Protein AF-A0A2N2UZ56-F1 (afdb_monomer_lite)

Structure (mmCIF, N/CA/C/O backbone):
data_AF-A0A2N2UZ56-F1
#
_entry.id   AF-A0A2N2UZ56-F1
#
loop_
_atom_site.group_PDB
_atom_site.id
_atom_site.type_symbol
_atom_site.label_atom_id
_atom_site.label_alt_id
_atom_site.label_comp_id
_atom_site.label_asym_id
_atom_site.label_entity_id
_atom_site.label_seq_id
_atom_site.pdbx_PDB_ins_code
_atom_site.Cartn_x
_atom_site.Cartn_y
_atom_site.Cartn_z
_atom_site.occupancy
_atom_site.B_iso_or_equiv
_atom_site.auth_seq_id
_atom_site.auth_comp_id
_atom_site.auth_asym_id
_atom_site.auth_atom_id
_atom_site.pdbx_PDB_model_num
ATOM 1 N N . MET A 1 1 ? 12.313 -6.492 -10.631 1.00 86.06 1 MET A N 1
ATOM 2 C CA . MET A 1 1 ? 12.974 -5.156 -10.588 1.00 86.06 1 MET A CA 1
ATOM 3 C C . MET A 1 1 ? 12.007 -4.093 -10.047 1.00 86.06 1 MET A C 1
ATOM 5 O O . MET A 1 1 ? 10.809 -4.308 -10.146 1.00 86.06 1 MET A O 1
ATOM 9 N N . LEU A 1 2 ? 12.483 -2.959 -9.499 1.00 94.00 2 LEU A N 1
ATOM 10 C CA . LEU A 1 2 ? 11.640 -1.917 -8.858 1.00 94.00 2 LEU A CA 1
ATOM 11 C C . LEU A 1 2 ? 10.444 -1.469 -9.718 1.00 94.00 2 LEU A C 1
ATOM 13 O O . LEU A 1 2 ? 9.305 -1.543 -9.273 1.00 94.00 2 LEU A O 1
ATOM 17 N N . ARG A 1 3 ? 10.700 -1.053 -10.965 1.00 96.06 3 ARG A N 1
ATOM 18 C CA . ARG A 1 3 ? 9.651 -0.602 -11.895 1.00 96.06 3 ARG A CA 1
ATOM 19 C C . ARG A 1 3 ? 8.586 -1.676 -12.132 1.00 96.06 3 ARG A C 1
ATOM 21 O O . ARG A 1 3 ? 7.404 -1.367 -12.129 1.00 96.06 3 ARG A O 1
ATOM 28 N N . GLN A 1 4 ? 9.003 -2.934 -12.283 1.00 97.06 4 GLN A N 1
ATOM 29 C CA . GLN A 1 4 ? 8.082 -4.062 -12.460 1.00 97.06 4 GLN A CA 1
ATOM 30 C C . GLN A 1 4 ? 7.213 -4.282 -11.217 1.00 97.06 4 GLN A C 1
ATOM 32 O O . GLN A 1 4 ? 6.029 -4.540 -11.366 1.00 97.06 4 GLN A O 1
ATOM 37 N N . ALA A 1 5 ? 7.768 -4.139 -10.008 1.00 97.44 5 ALA A N 1
ATOM 38 C CA . ALA A 1 5 ? 6.999 -4.283 -8.769 1.00 97.44 5 ALA A CA 1
ATOM 39 C C . ALA A 1 5 ? 5.925 -3.191 -8.633 1.00 97.44 5 ALA A C 1
ATOM 41 O O . ALA A 1 5 ? 4.789 -3.491 -8.279 1.00 97.44 5 ALA A O 1
ATOM 42 N N . ILE A 1 6 ? 6.261 -1.943 -8.980 1.00 97.50 6 ILE A N 1
ATOM 43 C CA . ILE A 1 6 ? 5.294 -0.836 -9.013 1.00 97.50 6 ILE A CA 1
ATOM 44 C C . ILE A 1 6 ? 4.219 -1.092 -10.077 1.00 97.50 6 ILE A C 1
ATOM 46 O O . ILE A 1 6 ? 3.035 -0.977 -9.784 1.00 97.50 6 ILE A O 1
ATOM 50 N N . HIS A 1 7 ? 4.609 -1.494 -11.291 1.00 98.06 7 HIS A N 1
ATOM 51 C CA . HIS A 1 7 ? 3.651 -1.803 -12.358 1.00 98.06 7 HIS A CA 1
ATOM 52 C C . HIS A 1 7 ? 2.732 -2.978 -11.996 1.00 98.06 7 HIS A C 1
ATOM 54 O O . HIS A 1 7 ? 1.542 -2.919 -12.281 1.00 98.06 7 HIS A O 1
ATOM 60 N N . ALA A 1 8 ? 3.253 -4.016 -11.339 1.00 98.06 8 ALA A N 1
ATOM 61 C CA . ALA A 1 8 ? 2.453 -5.141 -10.864 1.00 98.06 8 ALA A CA 1
ATOM 62 C C . ALA A 1 8 ? 1.460 -4.712 -9.773 1.00 98.06 8 ALA A C 1
ATOM 64 O O . ALA A 1 8 ? 0.309 -5.132 -9.802 1.00 98.06 8 ALA A O 1
ATOM 65 N N . ALA A 1 9 ? 1.871 -3.836 -8.848 1.00 97.88 9 ALA A N 1
ATOM 66 C CA . ALA A 1 9 ? 0.968 -3.287 -7.840 1.00 97.88 9 ALA A CA 1
ATOM 67 C C . ALA A 1 9 ? -0.153 -2.446 -8.480 1.00 97.88 9 ALA A C 1
ATOM 69 O O . ALA A 1 9 ? -1.321 -2.626 -8.148 1.00 97.88 9 ALA A O 1
ATOM 70 N N . ILE A 1 10 ? 0.183 -1.600 -9.458 1.00 98.12 10 ILE A N 1
ATOM 71 C CA . ILE A 1 10 ? -0.794 -0.827 -10.240 1.00 98.12 10 ILE A CA 1
ATOM 72 C C . ILE A 1 10 ? -1.781 -1.756 -10.957 1.00 98.12 10 ILE A C 1
ATOM 74 O O . ILE A 1 10 ? -2.989 -1.564 -10.848 1.00 98.12 10 ILE A O 1
ATOM 78 N N . ALA A 1 11 ? -1.280 -2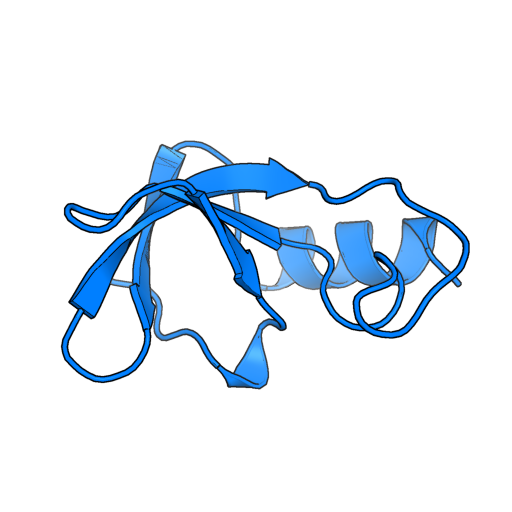.786 -11.645 1.00 98.06 11 ALA A N 1
ATOM 79 C CA . ALA A 1 11 ? -2.115 -3.770 -12.335 1.00 98.06 11 ALA A CA 1
ATOM 80 C C . ALA A 1 11 ? -3.022 -4.557 -11.371 1.00 98.06 11 ALA A C 1
ATOM 82 O O . ALA A 1 11 ? -4.112 -4.965 -11.754 1.00 98.06 11 ALA A O 1
ATOM 83 N N . GLY A 1 12 ? -2.595 -4.729 -10.117 1.00 97.19 12 GLY A N 1
ATOM 84 C CA . GLY A 1 12 ? -3.383 -5.332 -9.042 1.00 97.19 12 GLY A CA 1
ATOM 85 C C . GLY A 1 12 ? -4.378 -4.387 -8.358 1.00 97.19 12 GLY A C 1
ATOM 86 O O . GLY A 1 12 ? -4.973 -4.783 -7.364 1.00 97.19 12 GLY A O 1
ATOM 87 N N . GLY A 1 13 ? -4.548 -3.149 -8.836 1.00 97.62 13 GLY A N 1
ATOM 88 C CA . GLY A 1 13 ? -5.516 -2.187 -8.291 1.00 97.62 13 GLY A CA 1
ATOM 89 C C . GLY A 1 13 ? -5.001 -1.319 -7.136 1.00 97.62 13 GLY A C 1
ATOM 90 O O . GLY A 1 13 ? -5.749 -0.494 -6.610 1.00 97.62 13 GLY A O 1
ATOM 91 N N . TYR A 1 14 ? -3.724 -1.439 -6.762 1.00 98.25 14 TYR A N 1
ATOM 92 C CA . TYR A 1 14 ? -3.100 -0.647 -5.697 1.00 98.25 14 TYR A CA 1
ATOM 93 C C . TYR A 1 14 ? -2.676 0.743 -6.199 1.00 98.25 14 TYR A C 1
ATOM 95 O O . TYR A 1 14 ? -1.490 1.063 -6.303 1.00 98.25 14 TYR A O 1
ATOM 103 N N . LEU A 1 15 ? -3.669 1.567 -6.531 1.00 98.00 15 LEU A N 1
ATOM 104 C CA . LEU A 1 15 ? -3.502 2.936 -7.020 1.00 98.00 15 LEU A CA 1
ATOM 105 C C . LEU A 1 15 ? -3.430 3.941 -5.863 1.00 98.00 15 LEU A C 1
ATOM 107 O O . LEU A 1 15 ? -4.042 3.744 -4.817 1.00 98.00 15 LEU A O 1
ATOM 111 N N . ALA A 1 16 ? -2.734 5.063 -6.059 1.00 97.88 16 ALA A N 1
ATOM 112 C CA . ALA A 1 16 ? -2.791 6.173 -5.109 1.00 97.88 16 ALA A CA 1
ATOM 113 C C . ALA A 1 16 ? -4.236 6.681 -4.942 1.00 97.88 16 ALA A C 1
ATOM 115 O O . ALA A 1 16 ? -4.987 6.774 -5.909 1.00 97.88 16 ALA A O 1
ATOM 116 N N . GLY A 1 17 ? -4.618 6.988 -3.704 1.00 98.06 17 GLY A N 1
ATOM 117 C CA . GLY A 1 17 ? -5.988 7.308 -3.308 1.00 98.06 17 GLY A CA 1
ATOM 118 C C . GLY A 1 17 ? -6.851 6.084 -2.992 1.00 98.06 17 GLY A C 1
ATOM 119 O O . GLY A 1 17 ? -7.922 6.253 -2.417 1.00 98.06 17 GLY A O 1
ATOM 120 N N . ARG A 1 18 ? -6.405 4.859 -3.307 1.00 98.38 18 ARG A N 1
ATOM 121 C CA . ARG A 1 18 ? -7.172 3.648 -3.003 1.00 98.38 18 ARG A CA 1
ATOM 122 C C . ARG A 1 18 ? -7.144 3.335 -1.509 1.00 98.38 18 ARG A C 1
ATOM 124 O O . ARG A 1 18 ? -6.078 3.340 -0.885 1.00 98.38 18 ARG A O 1
ATOM 131 N N . GLU A 1 19 ? -8.318 3.034 -0.964 1.00 98.44 19 GLU A N 1
ATOM 132 C CA . GLU A 1 19 ? -8.470 2.539 0.400 1.00 98.44 19 GLU A CA 1
ATOM 133 C C . GLU A 1 19 ? -8.024 1.081 0.506 1.00 98.44 19 GLU A C 1
ATOM 135 O O . GLU A 1 19 ? -8.325 0.242 -0.347 1.00 98.44 19 GLU A O 1
ATOM 140 N N . VAL A 1 20 ? -7.285 0.795 1.572 1.00 98.44 20 VAL A N 1
ATOM 141 C CA . VAL A 1 20 ? -6.752 -0.531 1.879 1.00 98.44 20 VAL A CA 1
ATOM 142 C C . VAL A 1 20 ? -6.824 -0.799 3.376 1.00 98.44 20 VAL A C 1
ATOM 144 O O . VAL A 1 20 ? -6.964 0.119 4.188 1.00 98.44 20 VAL A O 1
ATOM 147 N N . SER A 1 21 ? -6.652 -2.054 3.764 1.00 98.12 21 SER A N 1
ATOM 148 C CA . SER A 1 21 ? -6.310 -2.417 5.138 1.00 98.12 21 SER A CA 1
ATOM 149 C C . SER A 1 21 ? -4.992 -3.168 5.225 1.00 98.12 21 SER A C 1
ATOM 151 O O . SER A 1 21 ? -4.707 -4.024 4.397 1.00 98.12 21 SER A O 1
ATOM 153 N N . ILE A 1 22 ? -4.216 -2.857 6.266 1.00 97.12 22 ILE A N 1
ATOM 154 C CA . ILE A 1 22 ? -3.069 -3.644 6.726 1.00 97.12 22 ILE A CA 1
ATOM 155 C C . ILE A 1 22 ? -3.557 -4.455 7.928 1.00 97.12 22 ILE A C 1
ATOM 157 O O . ILE A 1 22 ? -3.660 -3.933 9.044 1.00 97.12 22 ILE A O 1
ATOM 161 N N . GLY A 1 23 ? -3.950 -5.708 7.702 1.00 95.12 23 GLY A N 1
ATOM 162 C CA . GLY A 1 23 ? -4.706 -6.474 8.695 1.00 95.12 23 GLY A CA 1
ATOM 163 C C . GLY A 1 23 ? -5.971 -5.717 9.123 1.00 95.12 23 GLY A C 1
ATOM 164 O O . GLY A 1 23 ? -6.862 -5.477 8.319 1.00 95.12 23 GLY A O 1
ATOM 165 N N . ARG A 1 24 ? -6.050 -5.284 10.389 1.00 95.56 24 ARG A N 1
ATOM 166 C CA . ARG A 1 24 ? -7.194 -4.502 10.909 1.00 95.56 24 ARG A CA 1
ATOM 167 C C . ARG A 1 24 ? -7.020 -2.984 10.815 1.00 95.56 24 ARG A C 1
ATOM 169 O O . ARG A 1 24 ? -7.948 -2.254 11.154 1.00 95.56 24 ARG A O 1
ATOM 176 N N . VAL A 1 25 ? -5.854 -2.500 10.392 1.00 97.81 25 VAL A N 1
ATOM 177 C CA . VAL A 1 25 ? -5.554 -1.065 10.355 1.00 97.81 25 VAL A CA 1
ATOM 178 C C . VAL A 1 25 ? -5.974 -0.493 8.998 1.00 97.81 25 VAL A C 1
ATOM 180 O O . VAL A 1 25 ? -5.389 -0.879 7.985 1.00 97.81 25 VAL A O 1
ATOM 183 N N . PRO A 1 26 ? -6.964 0.416 8.940 1.00 98.19 26 PRO A N 1
ATOM 184 C CA . PRO A 1 26 ? -7.339 1.072 7.694 1.00 98.19 26 PRO A CA 1
ATOM 185 C C . PRO A 1 26 ? -6.255 2.056 7.241 1.00 98.19 26 PRO A C 1
ATOM 187 O O . PRO A 1 26 ? -5.574 2.693 8.053 1.00 98.19 26 PRO A O 1
ATOM 190 N N . GLY A 1 27 ? -6.125 2.211 5.928 1.00 98.38 27 GLY A N 1
ATOM 191 C CA . GLY A 1 27 ? -5.195 3.148 5.326 1.00 98.38 27 GLY A CA 1
ATOM 192 C C . GLY A 1 27 ? -5.564 3.526 3.900 1.00 98.38 27 GLY A C 1
ATOM 193 O O . GLY A 1 27 ? -6.499 3.001 3.303 1.00 98.38 27 GLY A O 1
ATOM 194 N N . VAL A 1 28 ? -4.791 4.458 3.356 1.00 98.75 28 VAL A N 1
ATOM 195 C CA . VAL A 1 28 ? -4.913 4.924 1.974 1.00 98.75 28 VAL A CA 1
ATOM 196 C C . VAL A 1 28 ? -3.545 4.855 1.324 1.00 98.75 28 VAL A C 1
ATOM 198 O O . VAL A 1 28 ? -2.552 5.304 1.906 1.00 98.75 28 VAL A O 1
ATOM 201 N N . ILE A 1 29 ? -3.477 4.312 0.113 1.00 98.69 29 ILE A N 1
ATOM 202 C CA . ILE A 1 29 ? -2.247 4.340 -0.676 1.00 98.69 29 ILE A CA 1
ATOM 203 C C . ILE A 1 29 ? -1.967 5.790 -1.065 1.00 98.69 29 ILE A C 1
ATOM 205 O O . ILE A 1 29 ? -2.788 6.443 -1.698 1.00 98.69 29 ILE A O 1
ATOM 209 N N . ILE A 1 30 ? -0.795 6.303 -0.708 1.00 98.62 30 ILE A N 1
ATOM 210 C CA . ILE A 1 30 ? -0.386 7.684 -1.009 1.00 98.62 30 ILE A CA 1
ATOM 211 C C . ILE A 1 30 ? 0.708 7.765 -2.077 1.00 98.62 30 ILE A C 1
ATOM 213 O O . ILE A 1 30 ? 1.078 8.856 -2.497 1.00 98.62 30 ILE A O 1
ATOM 217 N N . GLY A 1 31 ? 1.240 6.625 -2.521 1.00 98.44 31 GLY A N 1
ATOM 218 C CA . GLY A 1 31 ? 2.246 6.570 -3.574 1.00 98.44 31 GLY A CA 1
ATOM 219 C C . GLY A 1 31 ? 3.066 5.287 -3.544 1.00 98.44 31 GLY A C 1
ATOM 220 O O . GLY A 1 31 ? 2.652 4.275 -2.975 1.00 98.44 31 GLY A O 1
ATOM 221 N N . TYR A 1 32 ? 4.254 5.353 -4.145 1.00 98.38 32 TYR A N 1
ATOM 222 C CA . TYR A 1 32 ? 5.114 4.193 -4.352 1.00 98.38 32 TYR A CA 1
ATOM 223 C C . TYR A 1 32 ? 6.498 4.391 -3.740 1.00 98.38 32 TYR A C 1
ATOM 225 O O . TYR A 1 32 ? 7.112 5.454 -3.834 1.00 98.38 32 TYR A O 1
ATOM 233 N N . ASN A 1 33 ? 7.017 3.335 -3.129 1.00 98.00 33 ASN A N 1
ATOM 234 C CA . ASN A 1 33 ? 8.349 3.306 -2.552 1.00 98.00 33 ASN A CA 1
ATOM 235 C C . ASN A 1 33 ? 9.394 3.126 -3.661 1.00 98.00 33 ASN A C 1
ATOM 237 O O . ASN A 1 33 ? 9.534 2.040 -4.217 1.00 98.00 33 ASN A O 1
ATOM 241 N N . ILE A 1 34 ? 10.166 4.172 -3.956 1.00 96.88 34 ILE A N 1
ATOM 242 C CA . ILE A 1 34 ? 11.203 4.162 -5.005 1.00 96.88 34 ILE A CA 1
ATOM 243 C C . ILE A 1 34 ? 12.609 3.812 -4.487 1.00 96.88 34 ILE A C 1
ATOM 245 O O . ILE A 1 34 ? 13.593 3.871 -5.228 1.00 96.88 34 ILE A O 1
ATOM 249 N N . VAL A 1 35 ? 12.731 3.440 -3.209 1.00 96.94 35 VAL A N 1
ATOM 250 C CA . VAL A 1 35 ? 14.025 3.126 -2.593 1.00 96.94 35 VAL A CA 1
ATOM 251 C C . VAL A 1 35 ? 14.596 1.828 -3.168 1.00 96.94 35 VAL A C 1
ATOM 253 O O . VAL A 1 35 ? 13.939 0.789 -3.179 1.00 96.94 35 VAL A O 1
ATOM 256 N N . ARG A 1 36 ? 15.863 1.863 -3.600 1.00 94.62 36 ARG A N 1
ATOM 257 C CA . ARG A 1 36 ? 16.539 0.723 -4.251 1.00 94.62 36 ARG A CA 1
ATOM 258 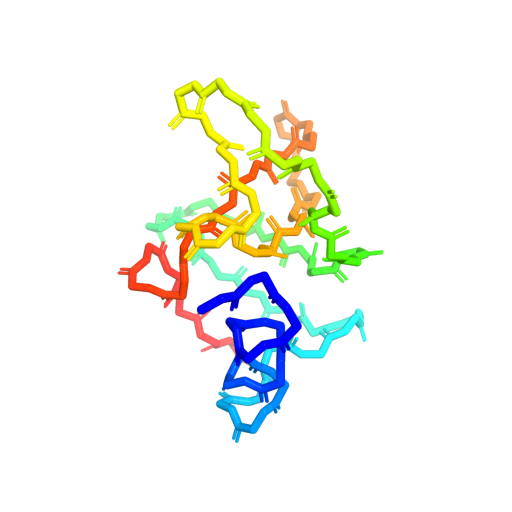C C . ARG A 1 36 ? 17.249 -0.241 -3.294 1.00 94.62 36 ARG A C 1
ATOM 260 O O . ARG A 1 36 ? 17.568 -1.352 -3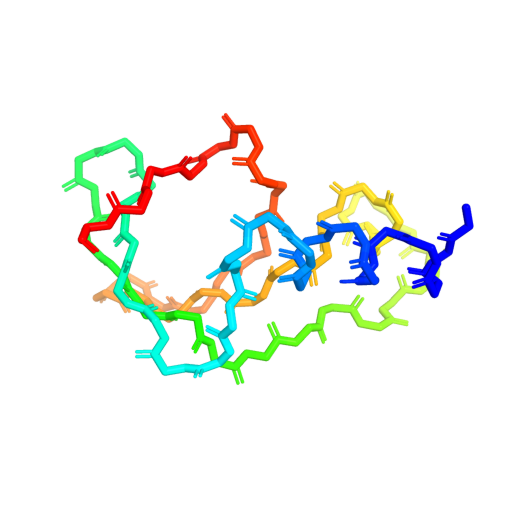.704 1.00 94.62 36 ARG A O 1
ATOM 267 N N . ARG A 1 37 ? 17.564 0.178 -2.065 1.00 94.44 37 ARG A N 1
ATOM 268 C CA . ARG A 1 37 ? 18.406 -0.575 -1.114 1.00 94.44 37 ARG A CA 1
ATOM 269 C C . ARG A 1 37 ? 17.822 -0.559 0.301 1.00 94.44 37 ARG A C 1
ATOM 271 O O . ARG A 1 37 ? 17.014 0.302 0.631 1.00 94.44 37 ARG A O 1
ATOM 278 N N . GLY A 1 38 ? 18.261 -1.500 1.135 1.00 95.56 38 GLY A N 1
ATOM 279 C CA . GLY A 1 38 ? 17.815 -1.651 2.523 1.00 95.56 38 GLY A CA 1
ATOM 280 C C . GLY A 1 38 ? 16.731 -2.716 2.709 1.00 95.56 38 GLY A C 1
ATOM 281 O O . GLY A 1 38 ? 16.235 -3.300 1.745 1.00 95.56 38 GLY A O 1
ATOM 282 N N . ARG A 1 39 ? 16.371 -2.973 3.973 1.00 95.19 39 ARG A N 1
ATOM 283 C CA . ARG A 1 39 ? 15.442 -4.048 4.372 1.00 95.19 39 ARG A CA 1
ATOM 284 C C . ARG A 1 39 ? 14.051 -3.910 3.738 1.00 95.19 39 ARG A C 1
ATOM 286 O O . ARG A 1 39 ? 13.468 -4.910 3.337 1.00 95.19 39 ARG A O 1
ATOM 293 N N . PHE A 1 40 ? 13.575 -2.672 3.585 1.00 96.44 40 PHE A N 1
ATOM 294 C CA . PHE A 1 40 ? 12.257 -2.329 3.032 1.00 96.44 40 PHE A CA 1
ATOM 295 C C . PHE A 1 40 ? 12.375 -1.605 1.681 1.00 96.44 40 PHE A C 1
ATOM 297 O O . PHE A 1 40 ? 11.873 -0.493 1.489 1.00 96.44 40 PHE A O 1
ATOM 304 N N . ALA A 1 41 ? 13.129 -2.201 0.758 1.00 97.50 41 ALA A N 1
ATOM 305 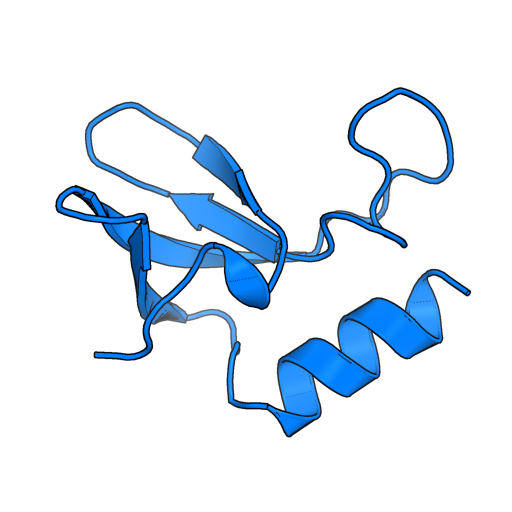C CA . ALA A 1 41 ? 13.306 -1.678 -0.593 1.00 97.50 41 ALA A CA 1
ATOM 306 C C . ALA A 1 41 ? 12.035 -1.847 -1.447 1.00 97.50 41 ALA A C 1
ATOM 308 O O . ALA A 1 41 ? 11.263 -2.793 -1.272 1.00 97.50 41 ALA A O 1
ATOM 309 N N . GLY A 1 42 ? 11.844 -0.944 -2.408 1.00 97.62 42 GLY A N 1
ATOM 310 C CA . GLY A 1 42 ? 10.626 -0.835 -3.212 1.00 97.62 42 GLY A CA 1
ATOM 311 C C . GLY A 1 42 ? 10.344 -2.021 -4.129 1.00 97.62 42 GLY A C 1
ATOM 312 O O . GLY A 1 42 ? 9.202 -2.254 -4.495 1.00 97.62 42 GLY A O 1
ATOM 313 N N . HIS A 1 43 ? 11.349 -2.833 -4.473 1.00 97.50 43 HIS A N 1
ATOM 314 C CA . HIS A 1 43 ? 11.106 -4.064 -5.235 1.00 97.50 43 HIS A CA 1
ATOM 315 C C . HIS A 1 43 ? 10.423 -5.166 -4.414 1.00 97.50 43 HIS A C 1
ATOM 317 O O . HIS A 1 43 ? 9.972 -6.138 -5.010 1.00 97.50 43 HIS A O 1
ATOM 323 N N . ARG A 1 44 ? 10.375 -5.036 -3.079 1.00 97.50 44 ARG A N 1
ATOM 324 C CA . ARG A 1 44 ? 9.642 -5.934 -2.166 1.00 97.50 44 ARG A CA 1
ATOM 325 C C . ARG A 1 44 ? 8.433 -5.250 -1.532 1.00 97.50 44 ARG A C 1
ATOM 327 O O . ARG A 1 44 ? 7.383 -5.865 -1.439 1.00 97.50 44 ARG A O 1
ATOM 334 N N . TYR A 1 45 ? 8.580 -3.981 -1.155 1.00 98.31 45 TYR A N 1
ATOM 335 C CA . TYR A 1 45 ? 7.542 -3.179 -0.503 1.00 98.31 45 TYR A CA 1
ATOM 336 C C . TYR A 1 45 ? 7.220 -1.944 -1.357 1.00 98.31 45 TYR A C 1
ATOM 338 O O . TYR A 1 45 ? 7.655 -0.845 -1.001 1.00 98.31 45 TYR A O 1
ATOM 346 N N . PRO A 1 46 ? 6.572 -2.105 -2.526 1.00 98.38 46 PRO A N 1
ATOM 347 C CA . PRO A 1 46 ? 6.396 -1.032 -3.502 1.00 98.38 46 PRO A CA 1
ATOM 348 C C . PRO A 1 46 ? 5.404 0.054 -3.078 1.00 98.38 46 PRO A C 1
ATOM 350 O O . PRO A 1 46 ? 5.396 1.103 -3.712 1.00 98.38 46 PRO A O 1
ATOM 353 N N . LEU A 1 47 ? 4.582 -0.156 -2.047 1.00 98.62 47 LEU A N 1
ATOM 354 C CA . LEU A 1 47 ? 3.470 0.735 -1.704 1.00 98.62 47 LEU A CA 1
ATOM 355 C C . LEU A 1 47 ? 3.792 1.601 -0.488 1.00 98.62 47 LEU A C 1
ATOM 357 O O . LEU A 1 47 ? 4.393 1.121 0.471 1.00 98.62 47 LEU A O 1
ATOM 361 N N . LEU A 1 48 ? 3.373 2.867 -0.523 1.00 98.69 48 LEU A N 1
ATOM 362 C CA . LEU A 1 48 ? 3.334 3.753 0.640 1.00 98.69 48 LEU A CA 1
ATOM 363 C C . LEU A 1 48 ? 1.885 3.918 1.081 1.00 98.69 48 LEU A C 1
ATOM 365 O O . LEU A 1 48 ? 1.060 4.419 0.316 1.00 98.69 48 LEU A O 1
ATOM 369 N N . VAL A 1 49 ? 1.586 3.521 2.314 1.00 98.69 49 VAL A N 1
ATOM 370 C CA . VAL A 1 49 ? 0.237 3.562 2.882 1.00 98.69 49 VAL A CA 1
ATOM 371 C C . VAL A 1 49 ? 0.231 4.508 4.072 1.00 98.69 49 VAL A C 1
ATOM 373 O O . VAL A 1 49 ? 1.022 4.350 5.002 1.00 98.69 49 VAL A O 1
ATOM 376 N N . ARG A 1 50 ? -0.657 5.503 4.046 1.00 98.81 50 ARG A N 1
ATOM 377 C CA . ARG A 1 50 ? -0.930 6.376 5.189 1.00 98.81 50 ARG A CA 1
ATOM 378 C C . ARG A 1 50 ? -2.042 5.763 6.025 1.00 98.81 50 ARG A C 1
ATOM 380 O O . ARG A 1 50 ? -3.123 5.497 5.510 1.00 98.81 50 ARG A O 1
ATOM 387 N N . THR A 1 51 ? -1.777 5.590 7.310 1.00 98.38 51 THR A N 1
ATOM 388 C CA . THR A 1 51 ? -2.727 5.109 8.318 1.00 98.38 51 THR A CA 1
ATOM 389 C C . THR A 1 51 ? -2.841 6.130 9.451 1.00 98.38 51 THR A C 1
ATOM 391 O O . THR A 1 51 ? -2.103 7.119 9.474 1.00 98.38 51 THR A O 1
ATOM 394 N N . ALA A 1 52 ? -3.704 5.866 10.436 1.00 97.69 52 ALA A N 1
ATOM 395 C CA . ALA A 1 52 ? -3.753 6.649 11.675 1.00 97.69 52 ALA A CA 1
ATOM 396 C C . ALA A 1 52 ? -2.450 6.578 12.503 1.00 97.69 52 ALA A C 1
ATOM 398 O O . ALA A 1 52 ? -2.214 7.439 13.343 1.00 97.69 52 ALA A O 1
ATOM 399 N N . LEU A 1 53 ? -1.591 5.580 12.25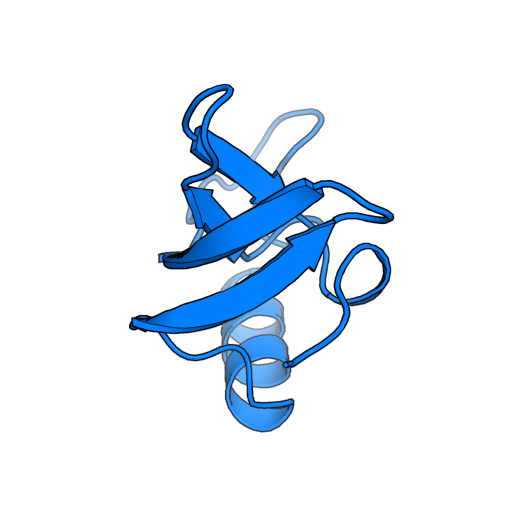6 1.00 97.25 53 LEU A N 1
ATOM 400 C CA . LEU A 1 53 ? -0.317 5.376 12.959 1.00 97.25 53 LEU A CA 1
ATOM 401 C C . LEU A 1 53 ? 0.885 5.978 12.210 1.00 97.25 53 LEU A C 1
ATOM 403 O O . LEU A 1 53 ? 2.023 5.843 12.651 1.00 97.25 53 LEU A O 1
ATOM 407 N N . GLY A 1 54 ? 0.645 6.621 11.064 1.00 98.12 54 GLY A N 1
ATOM 408 C CA . GLY A 1 54 ? 1.677 7.189 10.202 1.00 98.12 54 GLY A CA 1
ATOM 409 C C . GLY A 1 54 ? 1.778 6.504 8.840 1.00 98.12 54 GLY A C 1
ATOM 410 O O . GLY A 1 54 ? 0.894 5.749 8.421 1.00 98.12 54 GLY A O 1
ATOM 411 N N . VAL A 1 55 ? 2.859 6.820 8.122 1.00 98.25 55 VAL A N 1
ATOM 412 C CA . VAL A 1 55 ? 3.144 6.291 6.782 1.00 98.25 55 VAL A CA 1
ATOM 413 C C . VAL A 1 55 ? 4.037 5.064 6.886 1.00 98.25 55 VAL A C 1
ATOM 415 O O . VAL A 1 55 ? 5.091 5.108 7.516 1.00 98.25 55 VAL A O 1
ATOM 418 N N . THR A 1 56 ? 3.648 3.989 6.208 1.00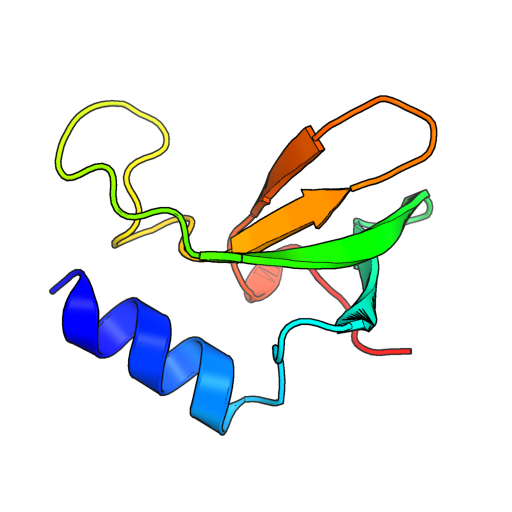 97.94 56 THR A N 1
ATOM 419 C CA . THR A 1 56 ? 4.407 2.739 6.176 1.00 97.94 56 THR A CA 1
ATOM 420 C C . THR A 1 56 ? 4.604 2.221 4.753 1.00 97.94 56 THR A C 1
ATOM 422 O O . THR A 1 56 ? 3.895 2.610 3.823 1.00 97.94 56 THR A O 1
ATOM 425 N N . LYS A 1 57 ? 5.613 1.363 4.585 1.00 98.31 57 LYS A N 1
ATOM 426 C CA . LYS A 1 57 ? 5.941 0.673 3.334 1.00 98.31 57 LYS A CA 1
ATOM 427 C C . LYS A 1 57 ? 5.332 -0.721 3.374 1.00 98.31 57 LYS A C 1
ATOM 429 O O . LYS A 1 57 ? 5.617 -1.458 4.311 1.00 98.31 57 LYS A O 1
ATOM 434 N N . CYS A 1 58 ? 4.576 -1.089 2.348 1.00 98.12 58 CYS A N 1
ATOM 435 C CA . CYS A 1 58 ? 3.866 -2.366 2.300 1.00 98.12 58 CYS A CA 1
ATOM 436 C C . CYS A 1 58 ? 4.145 -3.129 1.004 1.00 98.12 58 CYS A C 1
ATOM 438 O O . CYS A 1 58 ? 4.329 -2.543 -0.071 1.00 98.12 58 CYS A O 1
ATOM 440 N N . ALA A 1 59 ? 4.153 -4.451 1.116 1.00 97.81 59 ALA A N 1
ATOM 441 C CA . ALA A 1 59 ? 3.978 -5.370 0.009 1.00 97.81 59 ALA A CA 1
ATOM 442 C C . ALA A 1 59 ? 2.474 -5.559 -0.268 1.00 97.81 59 ALA A C 1
ATOM 444 O O . ALA A 1 59 ? 1.681 -5.533 0.671 1.00 97.81 59 ALA A O 1
ATOM 445 N N . PRO A 1 60 ? 2.060 -5.810 -1.523 1.00 97.44 60 PRO A N 1
ATOM 446 C CA . PRO A 1 60 ? 0.664 -6.117 -1.842 1.00 97.44 60 PRO A CA 1
ATOM 447 C C . PRO A 1 60 ? 0.075 -7.269 -1.016 1.00 97.44 60 PRO A C 1
ATOM 449 O O . PRO A 1 60 ? -1.083 -7.215 -0.641 1.00 97.44 60 PRO A O 1
ATOM 452 N N . ALA A 1 61 ? 0.880 -8.283 -0.681 1.00 97.12 61 ALA A N 1
ATOM 453 C CA . ALA A 1 61 ? 0.438 -9.427 0.122 1.00 97.12 61 ALA A CA 1
ATOM 454 C C . ALA A 1 61 ? 0.104 -9.080 1.588 1.00 97.12 61 ALA A C 1
ATOM 456 O O . ALA A 1 61 ? -0.477 -9.899 2.288 1.00 97.12 61 ALA A O 1
ATOM 457 N N . GLU A 1 62 ? 0.491 -7.893 2.062 1.00 97.69 62 GLU A N 1
ATOM 458 C CA . GLU A 1 62 ? 0.161 -7.391 3.402 1.00 97.69 62 GLU A CA 1
ATOM 459 C C . GLU A 1 62 ? -1.125 -6.546 3.399 1.00 97.69 62 GLU A C 1
ATOM 461 O O . GLU A 1 62 ? -1.524 -6.041 4.451 1.00 97.69 62 GLU A O 1
ATOM 466 N N . LEU A 1 63 ? -1.735 -6.347 2.224 1.00 97.75 63 LEU A N 1
ATOM 467 C CA . LEU A 1 63 ? -2.855 -5.443 2.014 1.00 97.75 63 LEU A CA 1
ATOM 468 C C . LEU A 1 63 ? -4.095 -6.166 1.505 1.00 97.75 63 LEU A C 1
ATOM 470 O O . LEU A 1 63 ? -4.025 -7.070 0.677 1.00 97.75 63 LEU A O 1
ATOM 474 N N . GLU A 1 64 ? -5.241 -5.655 1.931 1.00 97.75 64 GLU A N 1
ATOM 475 C CA . GLU A 1 64 ? -6.542 -5.965 1.348 1.00 97.75 64 GLU A CA 1
ATOM 476 C C . GLU A 1 64 ? -7.126 -4.686 0.750 1.00 97.75 64 GLU A C 1
ATOM 478 O O . GLU A 1 64 ? -7.124 -3.638 1.403 1.00 97.75 64 GLU A O 1
ATOM 483 N N . LEU A 1 65 ? -7.601 -4.756 -0.496 1.00 95.38 65 LEU A N 1
ATOM 484 C CA . LEU A 1 65 ? -8.356 -3.664 -1.109 1.00 95.38 65 LEU A CA 1
ATOM 485 C C . LEU A 1 65 ? -9.729 -3.568 -0.439 1.00 95.38 65 LEU A C 1
ATOM 487 O O . LEU A 1 65 ? -10.394 -4.588 -0.257 1.00 95.38 65 LEU A O 1
ATOM 491 N N . ARG A 1 66 ? -10.142 -2.345 -0.102 1.00 88.56 66 ARG A N 1
ATOM 492 C CA . ARG A 1 66 ? -11.503 -2.048 0.357 1.00 88.56 66 ARG A CA 1
ATOM 493 C C . ARG A 1 66 ? -12.369 -1.521 -0.778 1.00 88.56 66 ARG A C 1
ATOM 495 O O . ARG A 1 66 ? -11.800 -0.998 -1.773 1.00 88.56 66 ARG A O 1
#

pLDDT: mean 97.23, std 2.09, range [86.06, 98.81]

Foldseek 3Di:
DLVVQLVVCVVVVLDAQFWKDQVPWTWGFHAFACACDDPQHRSAQGTWTQTPVGIDTHRVVRIDTD

Radius of gyration: 10.68 Å; chains: 1; bounding box: 30×17×25 Å

Sequence (66 aa):
MLRQAIHAAIAGGYLAGREVSIGRVPGVIIGYNIVRRGRFAGHRYPLLVRTALGVTKCAPAELELR

Secondary structure (DSSP, 8-state):
-HHHHHHHHHHTT--TT-EEEETTEEEEEEEE----SSTT-TTT--EEEEETTEEEEE-GGGEEE-